Protein AF-Q5ERI4-F1 (afdb_monomer)

Sequence (53 aa):
KRRNRTTFTSYQLEELEKVFQKTHYPDVYIREQLAMRCNLTEARIQVWFQNRR

Mean predicted aligned error: 3.06 Å

Structure (mmCIF, N/CA/C/O backbone):
data_AF-Q5ERI4-F1
#
_entry.id   AF-Q5ERI4-F1
#
loop_
_atom_site.group_PDB
_atom_site.id
_atom_site.type_symbol
_atom_site.label_atom_id
_atom_site.label_alt_id
_atom_site.label_comp_id
_atom_site.label_asym_id
_atom_site.label_entity_id
_atom_site.label_seq_id
_atom_site.pdbx_PDB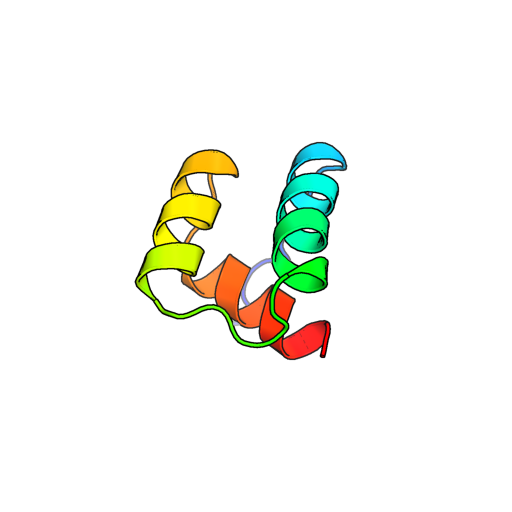_ins_code
_atom_site.Cartn_x
_atom_site.Cartn_y
_atom_site.Cartn_z
_atom_site.occupancy
_atom_site.B_iso_or_equiv
_atom_site.auth_seq_id
_atom_site.auth_comp_id
_atom_site.auth_asym_id
_atom_site.auth_atom_id
_atom_site.pdbx_PDB_model_num
ATOM 1 N N . LYS A 1 1 ? 18.379 -0.281 -15.546 1.00 63.31 1 LYS A N 1
ATOM 2 C CA . LYS A 1 1 ? 18.290 0.886 -14.627 1.00 63.31 1 LYS A CA 1
ATOM 3 C C . LYS A 1 1 ? 17.414 0.484 -13.435 1.00 63.31 1 LYS A C 1
ATOM 5 O O . LYS A 1 1 ? 16.237 0.223 -13.651 1.00 63.31 1 LYS A O 1
ATOM 10 N N . ARG A 1 2 ? 17.965 0.292 -12.224 1.00 67.69 2 ARG A N 1
ATOM 11 C CA . ARG A 1 2 ? 17.156 -0.078 -11.039 1.00 67.69 2 ARG A CA 1
ATOM 12 C C . ARG A 1 2 ? 16.144 1.048 -10.776 1.00 67.69 2 ARG A C 1
ATOM 14 O O . ARG A 1 2 ? 16.550 2.204 -10.724 1.00 67.69 2 ARG A O 1
ATOM 21 N N . ARG A 1 3 ? 14.844 0.735 -10.682 1.00 69.94 3 ARG A N 1
ATOM 22 C CA . ARG A 1 3 ? 13.820 1.725 -10.296 1.00 69.94 3 ARG A CA 1
ATOM 23 C C . ARG A 1 3 ? 14.163 2.257 -8.902 1.00 69.94 3 ARG A C 1
ATOM 25 O O . ARG A 1 3 ? 14.562 1.467 -8.048 1.00 69.94 3 ARG A O 1
ATOM 32 N N . ASN A 1 4 ? 13.998 3.563 -8.689 1.00 79.38 4 ASN A N 1
ATOM 33 C CA . ASN A 1 4 ? 14.227 4.186 -7.386 1.00 79.38 4 ASN A CA 1
ATOM 34 C C . ASN A 1 4 ? 13.430 3.432 -6.316 1.00 79.38 4 ASN A C 1
ATOM 36 O O . ASN A 1 4 ? 12.248 3.123 -6.505 1.00 79.38 4 ASN A O 1
ATOM 40 N N . ARG A 1 5 ? 14.106 3.077 -5.221 1.00 81.62 5 ARG A N 1
ATOM 41 C CA . ARG A 1 5 ? 13.477 2.372 -4.108 1.00 81.62 5 ARG A CA 1
ATOM 42 C C . ARG A 1 5 ? 12.469 3.315 -3.462 1.00 81.62 5 ARG A C 1
ATOM 44 O O . ARG A 1 5 ? 12.806 4.444 -3.1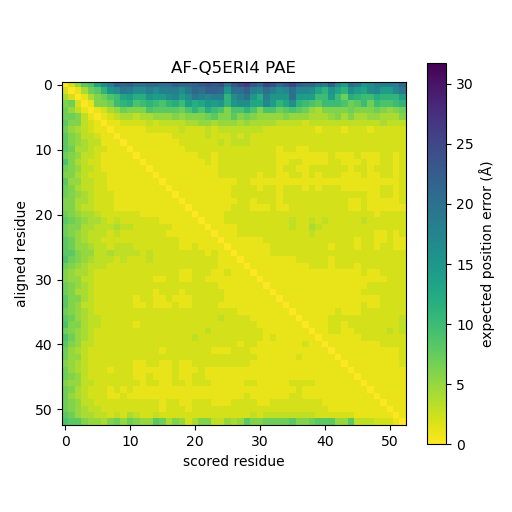28 1.00 81.62 5 ARG A O 1
ATOM 51 N N . THR A 1 6 ? 11.238 2.848 -3.314 1.00 86.19 6 THR A N 1
ATOM 52 C CA . THR A 1 6 ? 10.213 3.574 -2.568 1.00 86.19 6 THR A CA 1
ATOM 53 C C . THR A 1 6 ? 10.469 3.354 -1.085 1.00 86.19 6 THR A C 1
ATOM 55 O O . THR A 1 6 ? 10.516 2.206 -0.639 1.00 86.19 6 THR A O 1
ATOM 58 N N . THR A 1 7 ? 10.650 4.440 -0.341 1.00 92.94 7 THR A N 1
ATOM 59 C CA . THR A 1 7 ? 10.608 4.426 1.123 1.00 92.94 7 THR A CA 1
ATOM 60 C C . THR A 1 7 ? 9.195 4.810 1.528 1.00 92.94 7 THR A C 1
ATOM 62 O O . THR A 1 7 ? 8.746 5.905 1.203 1.00 92.94 7 THR A O 1
ATOM 65 N N . PHE A 1 8 ? 8.482 3.889 2.170 1.00 95.62 8 PHE A N 1
ATOM 66 C CA . PHE A 1 8 ? 7.118 4.130 2.629 1.00 95.62 8 PHE A CA 1
ATOM 67 C C . PHE A 1 8 ? 7.135 4.935 3.928 1.00 95.62 8 PHE A C 1
ATOM 69 O O . PHE A 1 8 ? 7.992 4.710 4.785 1.00 95.62 8 PHE A O 1
ATOM 76 N N . THR A 1 9 ? 6.191 5.857 4.085 1.00 97.75 9 THR A N 1
ATOM 77 C CA . THR A 1 9 ? 5.964 6.538 5.366 1.00 97.75 9 THR A CA 1
ATOM 78 C C . THR A 1 9 ? 5.251 5.606 6.347 1.00 97.75 9 THR A C 1
ATOM 80 O O . THR A 1 9 ? 4.620 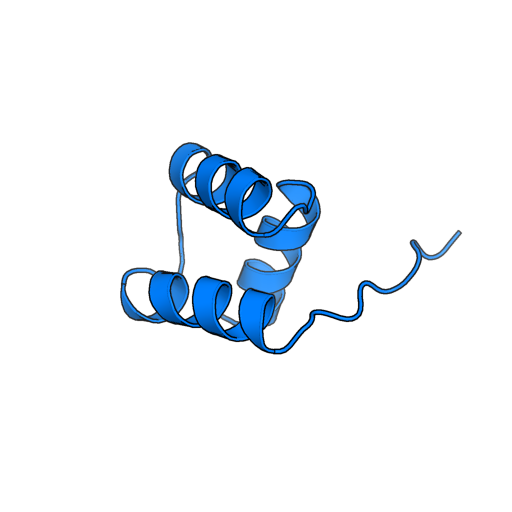4.629 5.936 1.00 97.75 9 THR A O 1
ATOM 83 N N . SER A 1 10 ? 5.292 5.920 7.645 1.00 97.50 10 SER A N 1
ATOM 84 C CA . SER A 1 10 ? 4.575 5.140 8.665 1.00 97.50 10 SER A CA 1
ATOM 85 C C . SER A 1 10 ? 3.075 5.037 8.367 1.00 97.50 10 SER A C 1
ATOM 87 O O . SER A 1 10 ? 2.512 3.955 8.470 1.00 97.50 10 SER A O 1
ATOM 89 N N . TYR A 1 11 ? 2.456 6.129 7.901 1.00 97.69 11 TYR A N 1
ATOM 90 C CA . TYR A 1 11 ? 1.050 6.146 7.481 1.00 97.69 11 TYR A CA 1
ATOM 91 C C . TYR A 1 11 ? 0.771 5.167 6.332 1.00 97.69 11 TYR A C 1
ATOM 93 O O . TYR A 1 11 ? -0.176 4.389 6.389 1.00 97.69 11 TYR A O 1
ATOM 101 N N . GLN A 1 12 ? 1.614 5.172 5.294 1.00 98.06 12 GLN A N 1
ATOM 102 C CA . GLN A 1 12 ? 1.448 4.268 4.152 1.00 98.06 12 GLN A CA 1
ATOM 103 C C . GLN A 1 12 ? 1.589 2.804 4.578 1.00 98.06 12 GLN A C 1
ATOM 105 O O . GLN A 1 12 ? 0.815 1.964 4.131 1.00 98.06 12 GLN A O 1
ATOM 110 N N . LEU A 1 13 ? 2.557 2.498 5.449 1.00 98.06 13 LEU A N 1
ATOM 111 C CA . LEU A 1 13 ? 2.742 1.150 5.991 1.00 98.06 13 LEU A CA 1
ATOM 112 C C . LEU A 1 13 ? 1.542 0.698 6.826 1.00 98.06 13 LEU A C 1
ATOM 114 O O . LEU A 1 13 ? 1.117 -0.443 6.686 1.00 98.06 13 LEU A O 1
ATOM 118 N N . GLU A 1 14 ? 0.976 1.582 7.646 1.00 98.19 14 GLU A N 1
ATOM 119 C CA . GLU A 1 14 ? -0.215 1.277 8.440 1.00 98.19 14 GLU A CA 1
ATOM 120 C C . GLU A 1 14 ? -1.417 0.941 7.545 1.00 98.19 14 GLU A C 1
ATOM 122 O O . GLU A 1 14 ? -2.105 -0.051 7.774 1.00 98.19 14 GLU A O 1
ATOM 127 N N . GLU A 1 15 ? -1.652 1.719 6.487 1.00 98.06 15 GLU A N 1
ATOM 128 C CA . GLU A 1 15 ? -2.734 1.455 5.530 1.00 98.06 15 GLU A CA 1
ATOM 129 C C . GLU A 1 15 ? -2.511 0.170 4.719 1.00 98.06 15 GLU A C 1
ATOM 131 O O . GLU A 1 15 ? -3.446 -0.611 4.525 1.00 98.06 15 GLU A O 1
ATOM 136 N N . LEU A 1 16 ? -1.271 -0.090 4.293 1.00 98.00 16 LEU A N 1
ATOM 137 C CA . LEU A 1 16 ? -0.880 -1.337 3.628 1.00 98.00 16 LEU A CA 1
ATOM 138 C C . LEU A 1 16 ? -1.125 -2.554 4.525 1.00 98.00 16 LEU A C 1
ATOM 140 O O . LEU A 1 16 ? -1.760 -3.521 4.098 1.00 98.00 16 LEU A O 1
ATOM 144 N N . GLU A 1 17 ? -0.685 -2.487 5.779 1.00 98.19 17 GLU A N 1
ATOM 145 C CA . GLU A 1 17 ? -0.837 -3.573 6.743 1.00 98.19 17 GLU A CA 1
ATOM 146 C C . GLU A 1 17 ? -2.314 -3.783 7.120 1.00 98.19 17 GLU A C 1
ATOM 148 O O . GLU A 1 17 ? -2.768 -4.923 7.159 1.00 98.19 17 GLU A O 1
ATOM 153 N N . LYS A 1 18 ? -3.115 -2.716 7.282 1.00 97.94 18 LYS A N 1
ATOM 154 C CA . LYS A 1 18 ? -4.573 -2.818 7.510 1.00 97.94 18 LYS A CA 1
ATOM 155 C C . LYS A 1 18 ? -5.285 -3.636 6.433 1.00 97.94 18 LYS A C 1
AT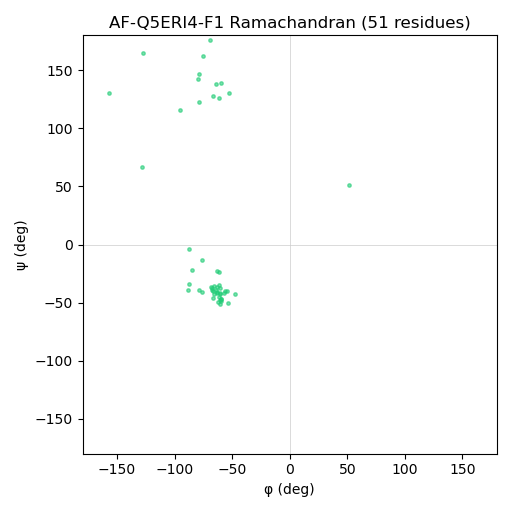OM 157 O O . LYS A 1 18 ? -6.210 -4.385 6.751 1.00 97.94 18 LYS A O 1
ATOM 162 N N . VAL A 1 19 ? -4.903 -3.476 5.164 1.00 97.75 19 VAL A N 1
ATOM 163 C CA . VAL A 1 19 ? -5.466 -4.278 4.066 1.00 97.75 19 VAL A CA 1
ATOM 164 C C . VAL A 1 19 ? -4.882 -5.688 4.071 1.00 97.75 19 VAL A C 1
ATOM 166 O O . VAL A 1 19 ? -5.640 -6.640 3.904 1.00 97.75 19 VAL A O 1
ATOM 169 N N . PHE A 1 20 ? -3.580 -5.834 4.325 1.00 97.75 20 PHE A N 1
ATOM 170 C CA . PHE A 1 20 ? -2.907 -7.133 4.392 1.00 97.75 20 PHE A CA 1
ATOM 171 C C . PHE A 1 20 ? -3.540 -8.067 5.432 1.00 97.75 20 PHE A C 1
ATOM 173 O O . 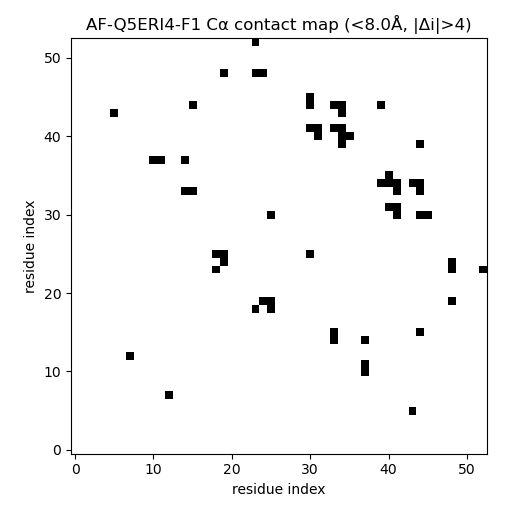PHE A 1 20 ? -3.805 -9.224 5.126 1.00 97.75 20 PHE A O 1
ATOM 180 N N . GLN A 1 21 ? -3.901 -7.540 6.605 1.00 97.81 21 GLN A N 1
ATOM 181 C CA . GLN A 1 21 ? -4.600 -8.295 7.653 1.00 97.81 21 GLN A CA 1
ATOM 182 C C . GLN A 1 21 ? -5.995 -8.792 7.228 1.00 97.81 21 GLN A C 1
ATOM 184 O O . GLN A 1 21 ? -6.504 -9.756 7.792 1.00 97.81 21 GLN A O 1
ATOM 189 N N . LYS A 1 22 ? -6.629 -8.151 6.236 1.00 97.25 22 LYS A N 1
ATOM 190 C CA . LYS A 1 22 ? -7.914 -8.597 5.667 1.00 97.25 22 LYS A CA 1
ATOM 191 C C . LYS A 1 22 ? -7.720 -9.577 4.515 1.00 97.25 22 LYS A C 1
ATOM 193 O O . LYS A 1 22 ? -8.509 -10.502 4.356 1.00 97.25 22 LYS A O 1
ATOM 198 N N . THR A 1 23 ? -6.714 -9.340 3.677 1.00 96.69 23 THR A N 1
ATOM 199 C CA . THR A 1 23 ? -6.365 -10.208 2.554 1.00 96.69 23 THR A CA 1
ATOM 200 C C . THR A 1 23 ? -4.908 -10.022 2.145 1.00 96.69 23 THR A C 1
ATOM 202 O O . THR A 1 23 ? -4.451 -8.913 1.867 1.00 96.69 23 THR A O 1
ATOM 205 N N . HIS A 1 24 ? -4.185 -11.134 2.017 1.00 97.19 24 HIS A N 1
ATOM 206 C CA . HIS A 1 24 ? -2.831 -11.148 1.456 1.00 97.19 24 HIS A CA 1
ATOM 207 C C . HIS A 1 24 ? -2.819 -11.017 -0.080 1.00 97.19 24 HIS A C 1
ATOM 209 O O . HIS A 1 24 ? -1.771 -10.757 -0.674 1.00 97.19 24 HIS A O 1
ATOM 215 N N . TYR A 1 25 ? -3.978 -11.177 -0.731 1.00 97.56 25 TYR A N 1
ATOM 216 C CA . TYR A 1 25 ? -4.145 -11.135 -2.187 1.00 97.56 25 TYR A CA 1
ATOM 217 C C . TYR A 1 25 ? -5.262 -10.151 -2.578 1.00 97.56 25 TYR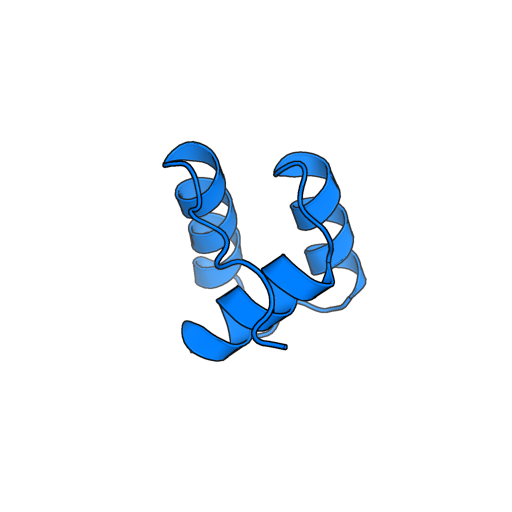 A C 1
ATOM 219 O O . TYR A 1 25 ? -6.313 -10.574 -3.062 1.00 97.56 25 TYR A O 1
ATOM 227 N N . PRO A 1 26 ? -5.081 -8.836 -2.356 1.00 97.12 26 PRO A N 1
ATOM 228 C CA . PRO A 1 26 ? -6.056 -7.841 -2.791 1.00 97.12 26 PRO A CA 1
ATOM 229 C C . PRO A 1 26 ? -6.154 -7.824 -4.319 1.00 97.12 26 PRO A C 1
ATOM 231 O O . PRO A 1 26 ? -5.132 -7.877 -5.012 1.00 97.12 26 PRO A O 1
ATOM 234 N N . ASP A 1 27 ? -7.371 -7.718 -4.846 1.00 97.75 27 ASP A N 1
ATOM 235 C CA . ASP A 1 27 ? -7.612 -7.542 -6.278 1.00 97.75 27 ASP A CA 1
ATOM 236 C C . ASP A 1 27 ? -7.152 -6.158 -6.782 1.00 97.75 27 ASP A C 1
ATOM 238 O O . ASP A 1 27 ? -6.678 -5.312 -6.020 1.00 97.75 27 ASP A O 1
ATOM 242 N N . VAL A 1 28 ? -7.251 -5.936 -8.096 1.00 97.44 28 VAL A N 1
ATOM 243 C CA . VAL A 1 28 ? -6.813 -4.678 -8.720 1.00 97.44 28 VAL A CA 1
ATOM 244 C C . VAL A 1 28 ? -7.563 -3.462 -8.175 1.00 97.44 28 VAL A C 1
ATOM 246 O O . VAL A 1 28 ? -6.937 -2.437 -7.921 1.00 97.44 28 VAL A O 1
ATOM 249 N N . TYR A 1 29 ? -8.860 -3.590 -7.898 1.00 98.12 29 TYR A N 1
ATOM 250 C CA . TYR A 1 29 ? -9.682 -2.489 -7.410 1.00 98.12 29 TYR A CA 1
ATOM 251 C C . TYR A 1 29 ? -9.254 -2.061 -6.001 1.00 98.12 29 TYR A C 1
ATOM 253 O O . T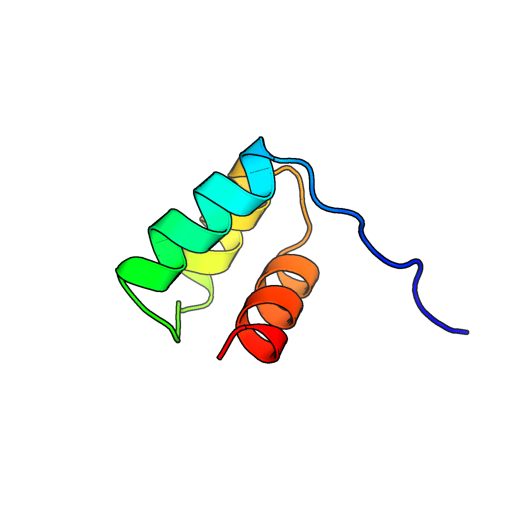YR A 1 29 ? -9.033 -0.875 -5.745 1.00 98.12 29 TYR A O 1
ATOM 261 N N . ILE A 1 30 ? -9.043 -3.020 -5.094 1.00 97.69 30 ILE A N 1
ATOM 262 C CA . ILE A 1 30 ? -8.548 -2.742 -3.737 1.00 97.69 30 ILE A CA 1
ATOM 263 C C . ILE A 1 30 ? -7.171 -2.068 -3.799 1.00 97.69 30 ILE A C 1
ATOM 265 O O . ILE A 1 30 ? -6.913 -1.111 -3.061 1.00 97.69 30 ILE A O 1
ATOM 269 N N . ARG A 1 31 ? -6.284 -2.532 -4.691 1.00 98.38 31 ARG A N 1
ATOM 270 C CA . ARG A 1 31 ? -4.946 -1.943 -4.840 1.00 98.38 31 ARG A CA 1
ATOM 271 C C . ARG A 1 31 ? -4.989 -0.526 -5.411 1.00 98.38 31 AR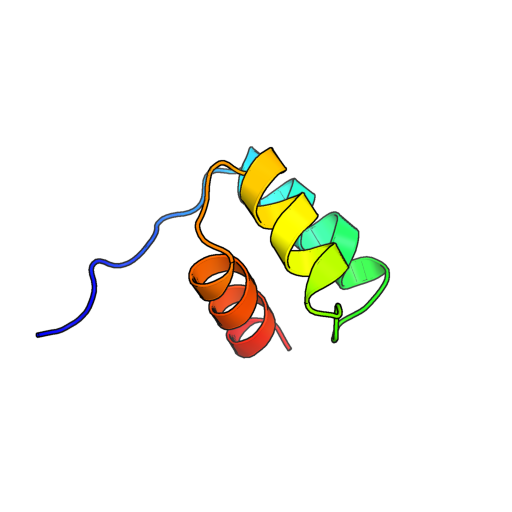G A C 1
ATOM 273 O O . ARG A 1 31 ? -4.216 0.308 -4.946 1.00 98.38 31 ARG A O 1
ATOM 280 N N . GLU A 1 32 ? -5.885 -0.225 -6.349 1.00 98.38 32 GLU A N 1
ATOM 281 C CA . GLU A 1 32 ? -6.072 1.131 -6.887 1.00 98.38 32 GLU A CA 1
ATOM 282 C C . GLU A 1 32 ? -6.609 2.107 -5.834 1.00 98.38 32 GLU A C 1
ATOM 284 O O . GLU A 1 32 ? -6.091 3.218 -5.699 1.00 98.38 32 GLU A O 1
ATOM 289 N N . GLN A 1 33 ? -7.579 1.685 -5.020 1.00 97.88 33 GLN A N 1
ATOM 290 C CA . GLN A 1 33 ? -8.075 2.498 -3.904 1.00 97.88 33 GLN A CA 1
ATOM 291 C C . GLN A 1 33 ? -6.965 2.809 -2.893 1.00 97.88 33 GLN A C 1
ATOM 293 O O . GLN A 1 33 ? -6.807 3.948 -2.443 1.00 97.88 33 GLN A O 1
ATOM 298 N N . LEU A 1 34 ? -6.144 1.809 -2.571 1.00 97.62 34 LEU A N 1
ATOM 299 C CA . LEU A 1 34 ? -5.027 1.983 -1.651 1.00 97.62 34 LEU A CA 1
ATOM 300 C C . LEU A 1 34 ? -3.927 2.878 -2.236 1.00 97.62 34 LEU A C 1
ATOM 302 O O . LEU A 1 34 ? -3.342 3.685 -1.516 1.00 97.62 34 LEU A O 1
ATOM 306 N N . ALA A 1 35 ? -3.678 2.764 -3.541 1.00 97.94 35 ALA A N 1
ATOM 307 C CA . ALA A 1 35 ? -2.752 3.609 -4.283 1.00 97.94 35 ALA A CA 1
ATOM 308 C C . ALA A 1 35 ? -3.169 5.087 -4.213 1.00 97.94 35 ALA A C 1
ATOM 310 O O . ALA A 1 35 ? -2.345 5.931 -3.855 1.00 97.94 35 ALA A O 1
ATOM 311 N N . MET A 1 36 ? -4.453 5.382 -4.443 1.00 97.81 36 MET A N 1
ATOM 312 C CA . MET A 1 36 ? -5.005 6.733 -4.300 1.00 97.81 36 MET A CA 1
ATOM 313 C C . MET A 1 36 ? -4.864 7.256 -2.865 1.00 97.81 36 MET A C 1
ATOM 315 O O . MET A 1 36 ? -4.346 8.353 -2.661 1.00 97.81 36 MET A O 1
ATOM 319 N N . ARG A 1 37 ? -5.233 6.452 -1.859 1.00 96.56 37 ARG A N 1
ATOM 320 C CA . ARG A 1 37 ? -5.147 6.842 -0.440 1.00 96.56 37 ARG A CA 1
ATOM 321 C C . ARG A 1 37 ? -3.713 7.086 0.037 1.00 96.56 37 ARG A C 1
ATOM 323 O O . ARG A 1 37 ? -3.466 8.001 0.816 1.00 96.56 37 ARG A O 1
ATOM 330 N N . CYS A 1 38 ? -2.767 6.271 -0.422 1.00 96.31 38 CYS A N 1
ATOM 331 C CA . CYS A 1 38 ? -1.361 6.361 -0.031 1.00 96.31 38 CYS A CA 1
ATOM 332 C C . CYS A 1 38 ? -0.545 7.328 -0.902 1.00 96.31 38 CYS A C 1
ATOM 334 O O . CYS A 1 38 ? 0.642 7.510 -0.625 1.00 96.31 38 CYS A O 1
ATOM 336 N N . ASN A 1 39 ? -1.144 7.920 -1.942 1.00 96.75 39 ASN A N 1
ATOM 337 C CA . ASN A 1 39 ? -0.459 8.690 -2.984 1.00 96.75 39 ASN A CA 1
ATOM 338 C C . ASN A 1 39 ? 0.731 7.922 -3.600 1.00 96.75 39 ASN A C 1
ATOM 340 O O . ASN A 1 39 ? 1.872 8.389 -3.644 1.00 96.75 39 ASN A O 1
ATOM 344 N N . LEU A 1 40 ? 0.463 6.689 -4.024 1.00 96.00 40 LEU A N 1
ATOM 345 C CA . LEU A 1 40 ? 1.413 5.784 -4.667 1.00 96.00 40 LEU A CA 1
ATOM 346 C C . LEU A 1 40 ? 0.826 5.283 -5.987 1.00 96.00 40 LEU A C 1
ATOM 348 O O . LEU A 1 40 ? -0.370 5.372 -6.224 1.00 96.00 40 LEU A O 1
ATOM 352 N N . THR A 1 41 ? 1.654 4.698 -6.850 1.00 96.69 41 THR A N 1
ATOM 353 C CA . THR A 1 41 ? 1.136 3.954 -8.010 1.00 96.69 41 THR A CA 1
ATOM 354 C C . THR A 1 41 ? 0.665 2.569 -7.570 1.00 96.69 41 THR A C 1
ATOM 356 O O . THR A 1 41 ? 1.349 1.944 -6.753 1.00 96.69 41 THR A O 1
ATOM 359 N N . GLU A 1 42 ? -0.375 2.024 -8.202 1.00 97.44 42 GLU A N 1
ATOM 360 C CA . GLU A 1 42 ? -0.828 0.635 -8.004 1.00 97.44 42 GLU A CA 1
ATOM 361 C C . GLU A 1 42 ? 0.343 -0.363 -8.070 1.00 97.44 42 GLU A C 1
ATOM 363 O O . GLU A 1 42 ? 0.518 -1.176 -7.166 1.00 97.44 42 GLU A O 1
ATOM 368 N N . ALA A 1 43 ? 1.265 -0.193 -9.024 1.00 96.50 43 ALA A N 1
ATOM 369 C CA . ALA A 1 43 ? 2.425 -1.072 -9.175 1.00 96.50 43 ALA A CA 1
ATOM 370 C C . ALA A 1 43 ? 3.378 -1.082 -7.958 1.00 96.50 43 ALA A C 1
ATOM 372 O O . ALA A 1 43 ? 4.155 -2.022 -7.781 1.00 96.50 43 ALA A O 1
ATOM 373 N N . ARG A 1 44 ? 3.388 -0.031 -7.125 1.00 96.69 44 ARG A N 1
ATOM 374 C CA . ARG A 1 44 ? 4.145 -0.007 -5.856 1.00 96.69 44 ARG A CA 1
ATOM 375 C C . ARG A 1 44 ? 3.403 -0.771 -4.768 1.00 96.69 44 ARG A C 1
ATOM 377 O O . ARG A 1 44 ? 4.055 -1.510 -4.037 1.00 96.69 44 ARG A O 1
ATOM 384 N N . ILE A 1 45 ? 2.077 -0.640 -4.717 1.00 97.38 45 ILE A N 1
ATOM 385 C CA . ILE A 1 45 ? 1.214 -1.432 -3.836 1.00 97.38 45 ILE A CA 1
ATOM 386 C C . ILE A 1 45 ? 1.368 -2.916 -4.177 1.00 97.38 45 ILE A C 1
ATOM 388 O O . ILE A 1 45 ? 1.711 -3.708 -3.304 1.00 97.38 45 ILE A O 1
ATOM 392 N N . GLN A 1 46 ? 1.242 -3.285 -5.455 1.00 97.44 46 GLN A N 1
ATOM 393 C CA . GLN A 1 46 ? 1.421 -4.660 -5.918 1.00 97.44 46 GLN A CA 1
ATOM 394 C C . GLN A 1 46 ? 2.775 -5.231 -5.483 1.00 97.44 46 GLN A C 1
ATOM 396 O O . GLN A 1 46 ? 2.815 -6.307 -4.896 1.00 97.44 46 GLN A O 1
ATOM 401 N N . VAL A 1 47 ? 3.882 -4.519 -5.728 1.00 97.06 47 VAL A N 1
ATOM 402 C CA . VAL A 1 47 ? 5.223 -4.992 -5.337 1.00 97.06 47 VAL A CA 1
ATOM 403 C C . VAL A 1 47 ? 5.360 -5.121 -3.819 1.00 97.06 47 VAL A C 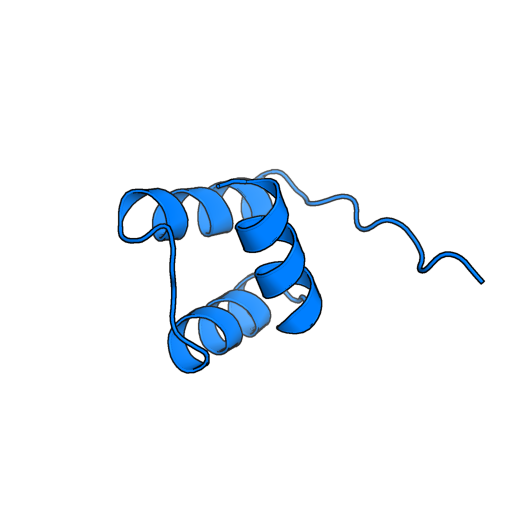1
ATOM 405 O O . VAL A 1 47 ? 5.997 -6.058 -3.349 1.00 97.06 47 VAL A O 1
ATOM 408 N N . TRP A 1 48 ? 4.760 -4.219 -3.038 1.00 97.25 48 TRP A N 1
ATOM 409 C CA . TRP A 1 48 ? 4.767 -4.342 -1.581 1.00 97.25 48 TRP A CA 1
ATOM 410 C C . TRP A 1 48 ? 4.044 -5.615 -1.126 1.00 97.25 48 TRP A C 1
ATOM 412 O O . TRP A 1 48 ? 4.645 -6.415 -0.415 1.00 97.25 48 TRP A O 1
ATOM 422 N N . PHE A 1 49 ? 2.827 -5.871 -1.621 1.00 97.88 49 PHE A N 1
ATOM 423 C CA . PHE A 1 49 ? 2.086 -7.107 -1.325 1.00 97.88 49 PHE A CA 1
ATOM 424 C C . PHE A 1 49 ? 2.832 -8.355 -1.817 1.00 97.88 49 PHE A C 1
ATOM 426 O O . PHE A 1 49 ? 2.806 -9.392 -1.160 1.00 97.88 49 PHE A O 1
ATOM 433 N N . GLN A 1 50 ? 3.542 -8.255 -2.946 1.00 97.06 50 GLN A N 1
ATOM 434 C CA . GLN A 1 50 ? 4.382 -9.337 -3.457 1.00 97.06 50 GLN A CA 1
ATOM 435 C C . GLN A 1 50 ? 5.575 -9.665 -2.563 1.00 97.06 50 GLN A C 1
ATOM 437 O O . GLN A 1 50 ? 5.936 -10.833 -2.479 1.00 97.06 50 GLN A O 1
ATOM 442 N N . ASN A 1 51 ? 6.166 -8.657 -1.924 1.00 96.25 51 ASN A N 1
ATOM 443 C CA . ASN A 1 51 ? 7.300 -8.824 -1.018 1.00 96.25 51 ASN A CA 1
ATOM 444 C C . ASN A 1 51 ? 6.878 -9.180 0.417 1.00 96.25 51 ASN A C 1
ATOM 446 O O . ASN A 1 51 ? 7.719 -9.631 1.188 1.00 96.25 51 ASN A O 1
ATOM 450 N N . ARG A 1 52 ? 5.631 -8.874 0.801 1.00 96.44 52 ARG A N 1
ATOM 451 C CA . ARG A 1 52 ? 5.126 -9.031 2.173 1.00 96.44 52 ARG A CA 1
ATOM 452 C C . ARG A 1 52 ? 4.559 -10.423 2.460 1.00 96.44 52 ARG A C 1
ATOM 454 O O . ARG A 1 52 ? 4.669 -10.860 3.602 1.00 96.44 52 ARG A O 1
ATOM 461 N N . ARG A 1 53 ? 3.932 -11.063 1.468 1.00 92.06 53 ARG A N 1
ATOM 462 C CA . ARG A 1 53 ? 3.500 -12.471 1.551 1.00 92.06 53 ARG A CA 1
ATOM 463 C C . ARG A 1 53 ? 4.699 -13.415 1.626 1.00 92.06 53 ARG A C 1
ATOM 465 O O . ARG A 1 53 ? 4.524 -14.495 2.219 1.00 92.06 53 ARG A O 1
#

Secondary structure (DSSP, 8-state):
-PPPPP---HHHHHHHHHHHTT-SS--HHHHHHHHHHHT--HHHHHHHHHHH-

InterPro domains:
  IPR001356 Homeodomain [PF00046] (2-53)
  IPR001356 Homeodomain [PS50071] (1-53)
  IPR001356 Homeodomain [SM00389] (1-53)
  IPR001356 Homeodomain [cd00086] (2-53)
  IPR009057 Homedomain-like superfamily [SSF46689] (1-53)
  IPR050649 Paired Homeobox Transcription Factors [PTHR24329] (1-53)

Nearest PDB structures (foldseek):
  1puf-assembly1_A  TM=9.612E-01  e=8.651E-04  Mus musculus
  2r5y-assembly1_A  TM=8.898E-01  e=3.847E-04  Drosophila melanogaster
  5zjr-assembly1_A  TM=9.396E-01  e=1.059E-03  Drosophila melanogaster
  8byx-assembly1_B  TM=9.441E-01  e=2.227E-03  Homo sapiens
  5wc9-assembly2_F  TM=8.964E-01  e=2.728E-03  Homo sapiens

pLDDT: mean 94.64, std 7.73, range [63.31, 98.38]

Foldseek 3Di:
DDDPDDDADPVLVVLLVVVCVVPLDDDQVVLVVSCVVRVHDSVVSVVVSVVVD

Organism: NCBI:txid168854

Radius of gyration: 10.47 Å; Cα contacts (8 Å, |Δi|>4): 31; chains: 1; bounding box: 28×21×23 Å

Solvent-accessible surface area (backbone atoms only — not comparable to full-atom values): 3299 Å² total; per-residue (Å²): 131,86,76,82,82,82,81,77,51,73,68,43,50,51,56,52,46,62,46,41,78,77,39,75,76,68,52,71,68,60,34,44,55,49,11,64,74,58,76,49,55,41,72,56,47,52,50,49,46,68,73,70,108